Protein AF-U7QLY4-F1 (afdb_monomer_lite)

Radius of gyration: 20.29 Å; chains: 1; bounding box: 40×66×49 Å

Structure (mmCIF, N/CA/C/O backbone):
data_AF-U7QLY4-F1
#
_entry.id   AF-U7QLY4-F1
#
loop_
_atom_site.group_PDB
_atom_site.id
_atom_site.type_symbol
_atom_site.label_atom_id
_atom_site.label_alt_id
_atom_site.label_comp_id
_atom_site.label_asym_id
_atom_site.label_entity_id
_atom_site.label_seq_id
_atom_site.pdbx_PDB_ins_code
_atom_site.Cartn_x
_atom_site.Cartn_y
_atom_site.Cartn_z
_atom_site.occupancy
_atom_site.B_iso_or_equiv
_atom_site.auth_seq_id
_atom_site.auth_comp_id
_atom_site.auth_asym_id
_atom_site.auth_atom_id
_atom_site.pdbx_PDB_model_num
ATOM 1 N N . MET A 1 1 ? 2.559 -32.848 30.119 1.00 44.84 1 MET A N 1
ATOM 2 C CA . MET A 1 1 ? 1.187 -32.306 30.057 1.00 44.84 1 MET A CA 1
ATOM 3 C C . MET A 1 1 ? 1.235 -31.137 29.093 1.00 44.84 1 MET A C 1
ATOM 5 O O . MET A 1 1 ? 1.818 -30.118 29.431 1.00 44.84 1 MET A O 1
ATOM 9 N N . GLN A 1 2 ? 0.792 -31.343 27.856 1.00 46.00 2 GLN A N 1
ATOM 10 C CA . GLN A 1 2 ? 0.820 -30.317 26.817 1.00 46.00 2 GLN A CA 1
ATOM 11 C C . GLN A 1 2 ? -0.553 -29.657 26.822 1.00 46.00 2 GLN A C 1
ATOM 13 O O . GLN A 1 2 ? -1.555 -30.329 26.599 1.00 46.00 2 GLN A O 1
ATOM 18 N N . ILE A 1 3 ? -0.601 -28.388 27.214 1.00 49.91 3 ILE A N 1
ATOM 19 C CA . ILE A 1 3 ? -1.841 -27.619 27.247 1.00 49.91 3 ILE A CA 1
ATOM 20 C C . ILE A 1 3 ? -2.070 -27.144 25.815 1.00 49.91 3 ILE A C 1
ATOM 22 O O . ILE A 1 3 ? -1.380 -26.245 25.338 1.00 49.91 3 ILE A O 1
ATOM 26 N N . SER A 1 4 ? -2.977 -27.812 25.111 1.00 54.88 4 SER A N 1
ATOM 27 C CA . SER A 1 4 ? -3.515 -27.325 23.846 1.00 54.88 4 SER A CA 1
ATOM 28 C C . SER A 1 4 ? -4.459 -26.174 24.173 1.00 54.88 4 SER A C 1
ATOM 30 O O . SER A 1 4 ? -5.486 -26.387 24.813 1.00 54.88 4 SER A O 1
ATOM 32 N N . PHE A 1 5 ? -4.096 -24.954 23.789 1.00 61.78 5 PHE A N 1
ATOM 33 C CA . PHE A 1 5 ? -5.040 -23.844 23.789 1.00 61.78 5 PHE A CA 1
ATOM 34 C C . PHE A 1 5 ? -5.850 -23.949 22.496 1.00 61.78 5 PHE A C 1
ATOM 36 O O . PHE A 1 5 ? -5.313 -23.721 21.414 1.00 61.78 5 PHE A O 1
ATOM 43 N N . GLU A 1 6 ? -7.112 -24.362 22.599 1.00 65.44 6 GLU A N 1
ATOM 44 C CA . GLU A 1 6 ? -8.074 -24.115 21.527 1.00 65.44 6 GLU A CA 1
ATOM 45 C C . GLU A 1 6 ? -8.359 -22.612 21.508 1.00 65.44 6 GLU A C 1
ATOM 47 O O . GLU A 1 6 ? -8.811 -22.037 22.498 1.00 65.44 6 GLU A O 1
ATOM 52 N N . SER A 1 7 ? -8.012 -21.963 20.401 1.00 71.38 7 SER A N 1
ATOM 53 C CA . SER A 1 7 ? -8.321 -20.556 20.176 1.00 71.38 7 SER A CA 1
ATOM 54 C C . SER A 1 7 ? -9.661 -20.470 19.459 1.00 71.38 7 SER A C 1
ATOM 56 O O . SER A 1 7 ? -9.728 -20.687 18.248 1.00 71.38 7 SER A O 1
ATOM 58 N N . ASP A 1 8 ? -10.722 -20.139 20.190 1.00 81.31 8 ASP A N 1
ATOM 59 C CA . ASP A 1 8 ? -11.993 -19.783 19.567 1.00 81.31 8 ASP A CA 1
ATOM 60 C C . ASP A 1 8 ? -11.832 -18.465 18.801 1.00 81.31 8 ASP A C 1
ATOM 62 O O . ASP A 1 8 ? -11.385 -17.449 19.339 1.00 81.31 8 ASP A O 1
ATOM 66 N N . THR A 1 9 ? -12.179 -18.483 17.514 1.00 80.31 9 THR A N 1
ATOM 67 C CA . THR A 1 9 ? -12.145 -17.282 16.676 1.00 80.31 9 THR A CA 1
ATOM 68 C C . THR A 1 9 ? -13.411 -16.469 16.916 1.00 80.31 9 THR A C 1
ATOM 70 O O . THR A 1 9 ? -14.514 -16.932 16.630 1.00 80.31 9 THR A O 1
ATOM 73 N N . LEU A 1 10 ? -13.256 -15.243 17.421 1.00 83.88 10 LEU A N 1
ATOM 74 C CA . LEU A 1 10 ? -14.349 -14.288 17.591 1.00 83.88 10 LEU A CA 1
ATOM 75 C C . LEU A 1 10 ? -14.309 -13.244 16.467 1.00 83.88 10 LEU A C 1
ATOM 77 O O . LEU A 1 10 ? -13.292 -12.579 16.282 1.00 83.88 10 LEU A O 1
ATOM 81 N N . SER A 1 11 ? -15.423 -13.076 15.749 1.00 86.75 11 SER A N 1
ATOM 82 C CA . SER A 1 11 ? -15.5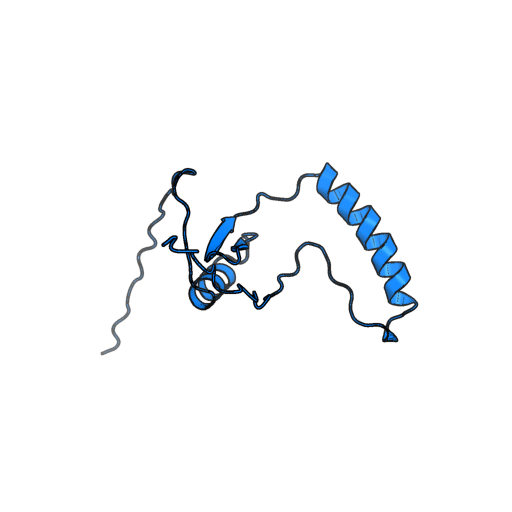92 -11.992 14.771 1.00 86.75 11 SER A CA 1
ATOM 83 C C . SER A 1 11 ? -16.178 -10.756 15.450 1.00 86.75 11 SER A C 1
ATOM 85 O O . SER A 1 11 ? -17.157 -10.868 16.190 1.00 86.75 11 SER A O 1
ATOM 87 N N . LEU A 1 12 ? -15.599 -9.582 15.190 1.00 86.06 12 LEU A N 1
ATOM 88 C CA . LEU A 1 12 ? -16.047 -8.303 15.737 1.00 86.06 12 LEU A CA 1
ATOM 89 C C . LEU A 1 12 ? -16.203 -7.277 14.611 1.00 86.06 12 LEU A C 1
ATOM 91 O O . LEU A 1 12 ? -15.244 -6.980 13.905 1.00 86.06 12 LEU A O 1
ATOM 95 N N . GLU A 1 13 ? -17.400 -6.712 14.485 1.00 88.69 13 GLU A N 1
ATOM 96 C CA . GLU A 1 13 ? -17.674 -5.599 13.573 1.00 88.69 13 GLU A CA 1
ATOM 97 C C . GLU A 1 13 ? -17.286 -4.281 14.249 1.00 88.69 13 GLU A C 1
ATOM 99 O O . GLU A 1 13 ? -17.807 -3.946 15.318 1.00 88.69 13 GLU A O 1
ATOM 104 N N . ILE A 1 14 ? -16.364 -3.534 13.640 1.00 87.50 14 ILE A N 1
ATOM 105 C CA . ILE A 1 14 ? -15.918 -2.235 14.150 1.00 87.50 14 ILE A CA 1
ATOM 106 C C . ILE A 1 14 ? -16.711 -1.128 13.440 1.00 87.50 14 ILE A C 1
ATOM 108 O O . ILE A 1 14 ? -16.612 -1.014 12.217 1.00 87.50 14 ILE A O 1
ATOM 112 N N . PRO A 1 15 ? -17.487 -0.301 14.168 1.00 89.62 15 PRO A N 1
ATOM 113 C CA . PRO A 1 15 ? -18.160 0.852 13.582 1.00 89.62 15 PRO A CA 1
ATOM 114 C C . PRO A 1 15 ? -17.160 1.820 12.930 1.00 89.62 15 PRO A C 1
ATOM 116 O O . PRO A 1 15 ? -16.077 2.031 13.485 1.00 89.62 15 PRO A O 1
ATOM 119 N N . PRO A 1 16 ? -17.508 2.453 11.797 1.00 83.75 16 PRO A N 1
ATOM 120 C CA . PRO A 1 16 ? -16.596 3.326 11.055 1.00 83.75 16 PRO A CA 1
ATOM 121 C C . PRO A 1 16 ? -16.177 4.586 11.829 1.00 83.75 16 PRO A C 1
ATOM 123 O O . PRO A 1 16 ? -15.192 5.228 11.472 1.00 83.75 16 PRO A O 1
ATOM 126 N N . GLU A 1 17 ? -16.896 4.954 12.890 1.00 90.81 17 GLU A N 1
ATOM 127 C CA . GLU A 1 17 ? -16.554 6.075 13.768 1.00 90.81 17 GLU A CA 1
ATOM 128 C C . GLU A 1 17 ? -15.406 5.744 14.737 1.00 90.81 17 GLU A C 1
ATOM 130 O O . GLU A 1 17 ? -14.817 6.653 15.328 1.00 90.81 17 GLU A O 1
ATOM 135 N N . ILE A 1 18 ? -15.088 4.458 14.927 1.00 91.19 18 ILE A N 1
ATOM 136 C CA . ILE A 1 18 ? -14.008 4.018 15.810 1.00 91.19 18 ILE A CA 1
ATOM 137 C C . ILE A 1 18 ? -12.697 3.981 15.031 1.00 91.19 18 ILE A C 1
ATOM 139 O O . ILE A 1 18 ? -12.467 3.122 14.183 1.00 91.19 18 ILE A O 1
ATOM 143 N N . VAL A 1 19 ? -11.787 4.879 15.398 1.00 92.19 19 VAL A N 1
ATOM 144 C CA . VAL A 1 19 ? -10.412 4.862 14.900 1.00 92.19 19 VAL A CA 1
ATOM 145 C C . VAL A 1 19 ? -9.594 3.857 15.707 1.00 92.19 19 VAL A C 1
ATOM 147 O O . VAL A 1 19 ? -9.283 4.082 16.882 1.00 92.19 19 VAL A O 1
ATOM 150 N N . LEU A 1 20 ? -9.225 2.745 15.075 1.00 94.12 20 LEU A N 1
ATOM 151 C CA . LEU A 1 20 ? -8.358 1.747 15.688 1.00 94.12 20 LEU A CA 1
ATOM 152 C C . LEU A 1 20 ? -6.900 2.206 15.611 1.00 94.12 20 LEU A C 1
ATOM 154 O O . LEU A 1 20 ? -6.357 2.382 14.525 1.00 94.12 20 LEU A O 1
ATOM 158 N N . ASN A 1 21 ? -6.261 2.378 16.767 1.00 95.94 21 ASN A N 1
ATOM 159 C CA . ASN A 1 21 ? -4.850 2.741 16.855 1.00 95.94 21 ASN A CA 1
ATOM 160 C C . ASN A 1 21 ? -4.009 1.526 17.249 1.00 95.94 21 ASN A C 1
ATOM 162 O O . ASN A 1 21 ? -4.325 0.841 18.221 1.00 95.94 21 ASN A O 1
ATOM 166 N N . VAL A 1 22 ? -2.927 1.283 16.513 1.00 96.00 22 VAL A N 1
ATOM 167 C CA . VAL A 1 22 ? -2.019 0.145 16.699 1.00 96.00 22 VAL A CA 1
ATOM 168 C C . VAL A 1 22 ? -0.563 0.605 16.734 1.00 96.00 22 VAL A C 1
ATOM 170 O O . VAL A 1 22 ? -0.173 1.586 16.086 1.00 96.00 22 VAL A O 1
ATOM 173 N N . THR A 1 23 ? 0.284 -0.100 17.481 1.00 95.56 23 THR A N 1
ATOM 174 C CA . THR A 1 23 ? 1.742 0.086 17.388 1.00 95.56 23 THR A CA 1
ATOM 175 C C . THR A 1 23 ? 2.275 -0.490 16.067 1.00 95.56 23 THR A C 1
ATOM 177 O O . THR A 1 23 ? 1.563 -1.252 15.405 1.00 95.56 23 THR A O 1
ATOM 180 N N . PRO A 1 24 ? 3.500 -0.139 15.638 1.00 94.06 24 PRO A N 1
ATOM 181 C CA . PRO A 1 24 ? 4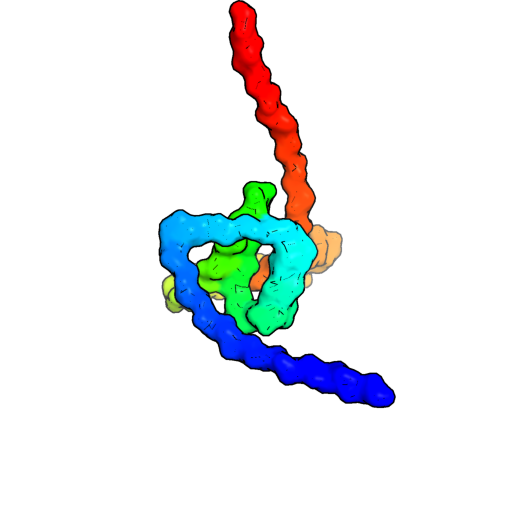.119 -0.760 14.466 1.00 94.06 24 PRO A CA 1
ATOM 182 C C . PRO A 1 24 ? 4.176 -2.294 14.552 1.00 94.06 24 PRO A C 1
ATOM 184 O O . PRO A 1 24 ? 3.850 -2.974 13.585 1.00 94.06 24 PRO A O 1
ATOM 187 N N . GLU A 1 25 ? 4.492 -2.842 15.725 1.00 95.25 25 GLU A N 1
ATOM 188 C CA . GLU A 1 25 ? 4.608 -4.288 15.957 1.00 95.25 25 GLU A CA 1
ATOM 189 C C . GLU A 1 25 ? 3.238 -4.977 15.900 1.00 95.25 25 GLU A C 1
ATOM 191 O O . GLU A 1 25 ? 3.095 -6.068 15.349 1.00 95.25 25 GLU A O 1
ATOM 196 N N . GLN A 1 26 ? 2.200 -4.326 16.437 1.00 96.56 26 GLN A N 1
ATOM 197 C CA . GLN A 1 26 ? 0.824 -4.812 16.323 1.00 96.56 26 GLN A CA 1
ATOM 198 C C . GLN A 1 26 ? 0.345 -4.787 14.870 1.00 96.56 26 GLN A C 1
ATOM 200 O O . GLN A 1 26 ? -0.281 -5.744 14.421 1.00 96.56 26 GLN A O 1
ATOM 205 N N . PHE A 1 27 ? 0.654 -3.722 14.127 1.00 95.75 27 PHE A N 1
ATOM 206 C CA . PHE A 1 27 ? 0.335 -3.635 12.704 1.00 95.75 27 PHE A CA 1
ATOM 207 C C . PHE A 1 27 ? 0.988 -4.764 11.906 1.00 95.75 27 PHE A C 1
ATOM 209 O O . PHE A 1 27 ? 0.303 -5.415 11.123 1.00 95.75 27 PHE A O 1
ATOM 216 N N . GLU A 1 28 ? 2.272 -5.040 12.138 1.00 94.94 28 GLU A N 1
ATOM 217 C CA . GLU A 1 28 ? 2.984 -6.133 11.474 1.00 94.94 28 GLU A CA 1
ATOM 218 C C . GLU A 1 28 ? 2.316 -7.490 11.743 1.00 94.94 28 GLU A C 1
ATOM 220 O O . GLU A 1 28 ? 2.016 -8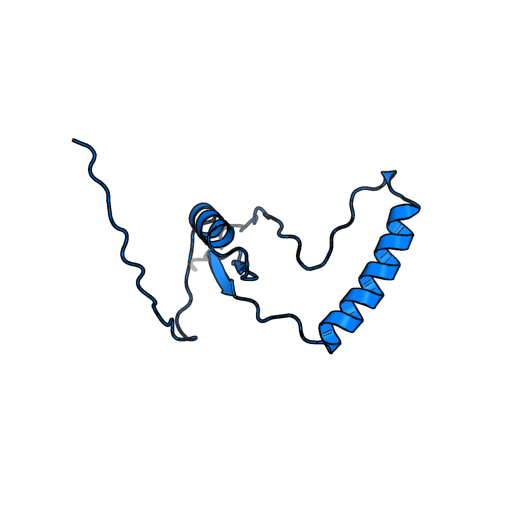.232 10.806 1.00 94.94 28 GLU A O 1
ATOM 225 N N . ALA A 1 29 ? 1.988 -7.790 13.003 1.00 95.94 29 ALA A N 1
ATOM 226 C CA . ALA A 1 29 ? 1.295 -9.026 13.363 1.00 95.94 29 ALA A CA 1
ATOM 227 C C . ALA A 1 29 ? -0.089 -9.144 12.694 1.00 95.94 29 ALA A C 1
ATOM 229 O O . ALA A 1 29 ? -0.453 -10.214 12.190 1.00 95.94 29 ALA A O 1
ATOM 230 N N . ILE A 1 30 ? -0.851 -8.045 12.645 1.00 94.94 30 ILE A N 1
ATOM 231 C CA . ILE A 1 30 ? -2.163 -7.997 11.985 1.00 94.94 30 ILE A CA 1
ATOM 232 C C . ILE A 1 30 ? -2.005 -8.212 10.475 1.00 94.94 30 ILE A C 1
ATOM 234 O O . ILE A 1 30 ? -2.729 -9.029 9.908 1.00 94.94 30 ILE A O 1
ATOM 238 N N . ALA A 1 31 ? -1.051 -7.541 9.828 1.00 93.56 31 ALA A N 1
ATOM 239 C CA . ALA A 1 31 ? -0.808 -7.649 8.391 1.00 93.56 31 ALA A CA 1
ATOM 240 C C . ALA A 1 31 ? -0.351 -9.054 7.975 1.00 93.56 31 ALA A C 1
ATOM 242 O O . ALA A 1 31 ? -0.839 -9.594 6.984 1.00 93.56 31 ALA A O 1
ATOM 243 N N . ILE A 1 32 ? 0.517 -9.696 8.764 1.00 93.31 32 ILE A N 1
ATOM 244 C CA . ILE A 1 32 ? 0.951 -11.080 8.520 1.00 93.31 32 ILE A CA 1
ATOM 245 C C . ILE A 1 32 ? -0.221 -12.059 8.617 1.00 93.31 32 ILE A C 1
ATOM 247 O O . ILE A 1 32 ? -0.268 -13.022 7.847 1.00 93.31 32 ILE A O 1
ATOM 251 N N . THR A 1 33 ? -1.138 -11.825 9.557 1.00 93.88 33 THR A N 1
ATOM 252 C CA . THR A 1 33 ? -2.305 -12.686 9.795 1.00 93.88 33 THR A CA 1
ATOM 253 C C . THR A 1 33 ? -3.390 -12.482 8.735 1.00 93.88 33 THR A C 1
ATOM 255 O O . THR A 1 33 ? -4.050 -13.438 8.344 1.00 93.88 33 THR A O 1
ATOM 258 N N . ASN A 1 34 ? -3.546 -11.260 8.220 1.00 92.44 34 ASN A N 1
ATOM 259 C CA . ASN A 1 34 ? -4.604 -10.875 7.284 1.00 92.44 34 ASN A CA 1
ATOM 260 C C . ASN A 1 34 ? -4.037 -10.554 5.893 1.00 92.44 34 ASN A C 1
ATOM 262 O O . ASN A 1 34 ? -4.252 -9.463 5.370 1.00 92.44 34 ASN A O 1
ATOM 266 N N . ARG A 1 35 ? -3.306 -11.501 5.290 1.00 89.06 35 ARG A N 1
ATOM 267 C CA . ARG A 1 35 ? -2.575 -11.277 4.023 1.00 89.06 35 ARG A CA 1
ATOM 268 C C . ARG A 1 35 ? -3.454 -10.900 2.832 1.00 89.06 35 ARG A C 1
ATOM 270 O O . ARG A 1 35 ? -2.957 -10.303 1.884 1.00 89.06 35 ARG A O 1
ATOM 277 N N . ASP A 1 36 ? -4.736 -11.242 2.890 1.00 90.62 36 ASP A N 1
ATOM 278 C CA . ASP A 1 36 ? -5.702 -10.918 1.839 1.00 90.62 36 ASP A CA 1
ATOM 279 C C . ASP A 1 36 ? -6.234 -9.477 1.948 1.00 90.62 36 ASP A C 1
ATOM 281 O O . ASP A 1 36 ? -6.857 -8.968 1.014 1.00 90.62 36 ASP A O 1
ATOM 285 N N . LEU A 1 37 ? -5.993 -8.795 3.076 1.00 91.44 37 LEU A N 1
ATOM 286 C CA . LEU A 1 37 ? -6.395 -7.407 3.288 1.00 91.44 37 LEU A CA 1
ATOM 287 C C . LEU A 1 37 ? -5.280 -6.438 2.888 1.00 91.44 37 LEU A C 1
ATOM 289 O O . LEU A 1 37 ? -4.103 -6.638 3.178 1.00 91.44 37 LEU A O 1
ATOM 293 N N . ARG A 1 38 ? -5.673 -5.313 2.282 1.00 91.81 38 ARG A N 1
ATOM 294 C CA . ARG A 1 38 ? -4.773 -4.182 2.029 1.00 91.81 38 ARG A CA 1
ATOM 295 C C . ARG A 1 38 ? -4.813 -3.249 3.229 1.00 91.81 38 ARG A C 1
ATOM 297 O O . ARG A 1 38 ? -5.745 -2.460 3.365 1.00 91.81 38 ARG A O 1
ATOM 304 N N . LEU A 1 39 ? -3.822 -3.378 4.102 1.00 95.00 39 LEU A N 1
ATOM 305 C CA . LEU A 1 39 ? -3.742 -2.617 5.345 1.00 95.00 39 LEU A CA 1
ATOM 306 C C . LEU A 1 39 ? -2.682 -1.519 5.258 1.00 95.00 39 LEU A C 1
ATOM 308 O O . LEU A 1 39 ? -1.598 -1.733 4.721 1.00 95.00 39 LEU A O 1
ATOM 312 N N . GLU A 1 40 ? -2.979 -0.367 5.846 1.00 95.19 40 GLU A N 1
ATOM 313 C CA . GLU A 1 40 ? -2.040 0.737 6.035 1.00 95.19 40 GLU A CA 1
ATOM 314 C C . GLU A 1 40 ? -2.051 1.197 7.494 1.00 95.19 40 GLU A C 1
ATOM 316 O O . GLU A 1 40 ? -3.066 1.098 8.186 1.00 95.19 40 GLU A O 1
ATOM 321 N N . ARG A 1 41 ? -0.915 1.721 7.963 1.00 95.56 41 ARG A N 1
ATOM 322 C CA . ARG A 1 41 ? -0.800 2.372 9.268 1.00 95.56 41 ARG A CA 1
ATOM 323 C C . ARG A 1 41 ? -0.347 3.809 9.078 1.00 95.56 41 ARG A C 1
ATOM 325 O O . ARG A 1 41 ? 0.712 4.053 8.501 1.00 95.56 41 ARG A O 1
ATOM 332 N N . THR A 1 42 ? -1.103 4.762 9.609 1.00 94.94 42 THR A N 1
ATOM 333 C CA . THR A 1 42 ? -0.702 6.174 9.567 1.00 94.94 42 THR A CA 1
ATOM 334 C C . THR A 1 42 ? 0.429 6.464 10.560 1.00 94.94 42 THR A C 1
ATOM 336 O O . THR A 1 42 ? 0.710 5.687 11.477 1.00 94.94 42 THR A O 1
ATOM 339 N N . SER A 1 43 ? 1.079 7.623 10.431 1.00 92.38 43 SER A N 1
ATOM 340 C CA . SER A 1 43 ? 2.097 8.067 11.397 1.00 92.38 43 SER A CA 1
ATOM 341 C C . SER A 1 43 ? 1.533 8.312 12.803 1.00 92.38 43 SER A C 1
ATOM 343 O O . SER A 1 43 ? 2.272 8.207 13.780 1.00 92.38 43 SER A O 1
ATOM 345 N N . LEU A 1 44 ? 0.228 8.586 12.918 1.00 93.38 44 LEU A N 1
ATOM 346 C CA . LEU A 1 44 ? -0.480 8.709 14.196 1.00 93.38 44 LEU A CA 1
ATOM 347 C C . LEU A 1 44 ? -0.819 7.345 14.817 1.00 93.38 44 LEU A C 1
ATOM 349 O O . LEU A 1 44 ? -1.132 7.279 16.001 1.00 93.38 44 LEU A O 1
ATOM 353 N N . GLY A 1 45 ? -0.680 6.264 14.047 1.00 94.50 45 GLY A N 1
ATOM 354 C CA . GLY A 1 45 ? -0.931 4.894 14.478 1.00 94.50 45 GLY A CA 1
ATOM 355 C C . GLY A 1 45 ? -2.287 4.332 14.088 1.00 94.50 45 GLY A C 1
ATOM 356 O O . GLY A 1 45 ? -2.604 3.224 14.503 1.00 94.50 45 GLY A O 1
ATOM 357 N N . GLU A 1 46 ? -3.053 5.041 13.269 1.00 95.44 46 GLU A N 1
ATOM 358 C CA . GLU A 1 46 ? -4.381 4.612 12.835 1.00 95.44 46 GLU A CA 1
ATOM 359 C C . GLU A 1 46 ? -4.260 3.460 11.828 1.00 95.44 46 GLU A C 1
ATOM 361 O O . GLU A 1 46 ? -3.470 3.547 10.884 1.00 95.44 46 GLU A O 1
ATOM 366 N N . LEU A 1 47 ? -5.032 2.389 12.032 1.00 95.31 47 LEU A N 1
ATOM 367 C CA . LEU A 1 47 ? -5.148 1.264 11.106 1.00 95.31 47 LEU A CA 1
ATOM 368 C C . LEU A 1 47 ? -6.202 1.577 10.043 1.00 95.31 47 LEU A C 1
ATOM 370 O O . LEU A 1 47 ? -7.364 1.823 10.363 1.00 95.31 47 LEU A O 1
ATOM 374 N N . ILE A 1 48 ? -5.805 1.502 8.779 1.00 93.81 48 ILE A N 1
ATOM 375 C CA . ILE A 1 48 ? -6.677 1.704 7.625 1.00 93.81 48 ILE A CA 1
ATOM 376 C C . ILE A 1 48 ? -6.801 0.384 6.869 1.00 93.81 48 ILE A C 1
ATOM 378 O O . ILE A 1 48 ? -5.800 -0.265 6.567 1.00 93.81 48 ILE A O 1
ATOM 382 N N . VAL A 1 49 ? -8.036 0.011 6.530 1.00 92.81 49 VAL A N 1
ATOM 383 C CA . VAL A 1 49 ? -8.334 -1.080 5.597 1.00 92.81 49 VAL A CA 1
ATOM 384 C C . VAL A 1 49 ? -8.739 -0.460 4.267 1.00 92.81 49 VAL A C 1
ATOM 386 O O . VAL A 1 49 ? -9.797 0.158 4.154 1.00 92.81 49 VAL A O 1
ATOM 389 N N . ASN A 1 50 ? -7.899 -0.611 3.250 1.00 91.19 50 ASN A N 1
ATOM 390 C CA . ASN A 1 50 ? -8.208 -0.106 1.922 1.00 91.19 50 ASN A CA 1
ATOM 391 C C . ASN A 1 50 ? -9.166 -1.056 1.195 1.00 91.19 50 ASN A C 1
ATOM 393 O O . ASN A 1 50 ? -8.902 -2.263 1.135 1.00 91.19 50 ASN A O 1
ATOM 397 N N . PRO A 1 51 ? -10.244 -0.540 0.575 1.00 88.12 51 PRO A N 1
ATOM 398 C CA . PRO A 1 51 ? -11.092 -1.363 -0.268 1.00 88.12 51 PRO A CA 1
ATOM 399 C C . PRO A 1 51 ? -10.306 -1.892 -1.482 1.00 88.12 51 PRO A C 1
ATOM 401 O O . PRO A 1 51 ? -9.288 -1.310 -1.884 1.00 88.12 51 PRO A O 1
ATOM 404 N N . PRO A 1 52 ? -10.783 -2.978 -2.117 1.00 88.12 52 PRO A N 1
ATOM 405 C CA . PRO A 1 52 ? -10.206 -3.465 -3.361 1.00 88.12 52 PRO A CA 1
ATOM 406 C C . PRO A 1 52 ? -10.122 -2.362 -4.422 1.00 88.12 52 PRO A C 1
ATOM 408 O O . PRO A 1 52 ? -11.020 -1.528 -4.561 1.00 88.12 52 PRO A O 1
ATOM 411 N N . THR A 1 53 ? -9.046 -2.373 -5.208 1.00 89.50 53 THR A N 1
ATOM 412 C CA . THR A 1 53 ? -8.861 -1.408 -6.297 1.00 89.50 53 THR A CA 1
ATOM 413 C C . THR A 1 53 ? -9.929 -1.615 -7.372 1.00 89.50 53 THR A C 1
ATOM 415 O O . THR A 1 53 ? -9.987 -2.669 -8.002 1.00 89.50 53 THR A O 1
ATOM 418 N N . GLY A 1 54 ? -10.749 -0.593 -7.627 1.00 93.88 54 GLY A N 1
ATOM 419 C CA . GLY A 1 54 ? -11.726 -0.609 -8.719 1.00 93.88 54 GLY A CA 1
ATOM 420 C C . GLY A 1 54 ? -11.082 -0.549 -10.112 1.00 93.88 54 GLY A C 1
ATOM 421 O O . GLY A 1 54 ? -9.940 -0.116 -10.266 1.00 93.88 54 GLY A O 1
ATOM 422 N N . GLY A 1 55 ? -11.836 -0.933 -11.150 1.00 96.69 55 GLY A N 1
ATOM 423 C CA . GLY A 1 55 ? -11.326 -1.065 -12.524 1.00 96.69 55 GLY A CA 1
ATOM 424 C C . GLY A 1 55 ? -10.706 0.208 -13.112 1.00 96.69 55 GLY A C 1
ATOM 425 O O . GLY A 1 55 ? -9.654 0.136 -13.740 1.00 96.69 55 GLY A O 1
ATOM 426 N N . GLU A 1 56 ? -11.290 1.382 -12.857 1.00 96.88 56 GLU A N 1
ATOM 427 C CA . GLU A 1 56 ? -10.732 2.664 -13.321 1.00 96.88 56 GLU A CA 1
ATOM 428 C C . GLU A 1 56 ? -9.379 2.978 -12.672 1.00 96.88 56 GLU A C 1
ATOM 430 O O . GLU A 1 56 ? -8.412 3.315 -13.362 1.00 96.88 56 GLU A O 1
ATOM 435 N N . SER A 1 57 ? -9.283 2.815 -11.349 1.00 95.19 57 SER A N 1
ATOM 436 C CA . SER A 1 57 ? -8.021 2.963 -10.619 1.00 95.19 57 SER A CA 1
ATOM 437 C C . SER A 1 57 ? -6.989 1.939 -11.098 1.00 95.19 57 SER A C 1
ATOM 439 O O . SER A 1 57 ? -5.836 2.296 -11.329 1.00 95.19 57 SER A O 1
ATOM 441 N N . GLY A 1 58 ? -7.410 0.694 -11.339 1.00 96.56 58 GLY A N 1
ATOM 442 C CA . GLY A 1 58 ? -6.563 -0.370 -11.877 1.00 96.56 58 GLY A CA 1
ATOM 443 C C . GLY A 1 58 ? -6.037 -0.061 -13.280 1.00 96.56 58 GLY A C 1
ATOM 444 O O . GLY A 1 58 ? -4.841 -0.189 -13.527 1.00 96.56 58 GLY A O 1
ATOM 445 N N . LYS A 1 59 ? -6.890 0.428 -14.187 1.00 97.94 59 LYS A N 1
ATOM 446 C CA . LYS A 1 59 ? -6.506 0.831 -15.549 1.00 97.94 59 LYS A CA 1
ATOM 447 C C . LYS A 1 59 ? -5.479 1.963 -15.537 1.00 97.94 59 LYS A C 1
ATOM 449 O O . LYS A 1 59 ? -4.512 1.927 -16.297 1.00 97.94 59 LYS A O 1
ATOM 454 N N . ARG A 1 60 ? -5.669 2.960 -14.668 1.00 97.06 60 ARG A N 1
ATOM 455 C CA . ARG A 1 60 ? -4.708 4.060 -14.495 1.00 97.06 60 ARG A CA 1
ATOM 456 C C . ARG A 1 60 ? -3.383 3.554 -13.935 1.00 97.06 60 ARG A C 1
ATOM 458 O O . ARG A 1 60 ? -2.345 3.872 -14.507 1.00 97.06 60 ARG A O 1
ATOM 465 N N . ASN A 1 61 ? -3.421 2.723 -12.890 1.00 96.81 61 ASN A N 1
ATOM 466 C CA . ASN A 1 61 ? -2.223 2.110 -12.319 1.00 96.81 61 ASN A CA 1
ATOM 467 C C . ASN A 1 61 ? -1.456 1.296 -13.369 1.00 96.81 61 ASN A C 1
ATOM 469 O O . ASN A 1 61 ? -0.255 1.480 -13.516 1.00 96.81 61 ASN A O 1
ATOM 473 N N . PHE A 1 62 ? -2.152 0.482 -14.169 1.00 97.75 62 PHE A N 1
ATOM 474 C CA . PHE A 1 62 ? -1.549 -0.295 -15.253 1.00 97.75 62 PHE A CA 1
ATOM 475 C C . PHE A 1 62 ? -0.834 0.592 -16.286 1.00 97.75 62 PHE A C 1
ATOM 477 O O . PHE A 1 62 ? 0.300 0.324 -16.679 1.00 97.75 62 PHE A O 1
ATOM 484 N N . SER A 1 63 ? -1.470 1.689 -16.704 1.00 98.00 63 SER A N 1
ATOM 485 C CA . SER A 1 63 ? -0.861 2.625 -17.655 1.00 98.00 63 SER A CA 1
ATOM 486 C C . SER A 1 63 ? 0.385 3.318 -17.095 1.00 98.00 63 SER A C 1
ATOM 488 O O . SER A 1 63 ? 1.306 3.618 -17.857 1.00 98.00 63 SER A O 1
ATOM 490 N N . ILE A 1 64 ? 0.404 3.623 -15.796 1.00 97.88 64 ILE A N 1
ATOM 491 C CA . ILE A 1 64 ? 1.535 4.277 -15.128 1.00 97.88 64 ILE A CA 1
ATOM 492 C C . ILE A 1 64 ? 2.667 3.271 -14.915 1.00 97.88 64 ILE A C 1
ATOM 494 O O . ILE A 1 64 ? 3.794 3.527 -15.340 1.00 97.88 64 ILE A O 1
ATOM 498 N N . ILE A 1 65 ? 2.368 2.102 -14.340 1.00 97.50 65 ILE A N 1
ATOM 499 C CA . ILE A 1 65 ? 3.376 1.082 -14.038 1.00 97.50 65 ILE A CA 1
ATOM 500 C C . ILE A 1 65 ? 4.037 0.557 -15.314 1.00 97.50 65 ILE A C 1
ATOM 502 O O . ILE A 1 65 ? 5.241 0.353 -15.322 1.00 97.50 65 ILE A O 1
ATOM 506 N N . GLY A 1 66 ? 3.307 0.438 -16.430 1.00 98.00 66 GLY A N 1
ATOM 507 C CA . GLY A 1 66 ? 3.891 0.032 -17.713 1.00 98.00 66 GLY A CA 1
ATOM 508 C C . GLY A 1 66 ? 4.845 1.067 -18.328 1.00 98.00 66 GLY A C 1
ATOM 509 O O . GLY A 1 66 ? 5.705 0.721 -19.137 1.00 98.00 66 GLY A O 1
ATOM 510 N N . GLN A 1 67 ? 4.721 2.349 -17.975 1.00 98.19 67 GLN A N 1
ATOM 511 C CA . GLN A 1 67 ? 5.707 3.368 -18.356 1.00 98.19 67 GLN A CA 1
ATOM 512 C C . GLN A 1 67 ? 6.912 3.339 -17.417 1.00 98.19 67 GLN A C 1
ATOM 514 O O . GLN A 1 67 ? 8.043 3.355 -17.896 1.00 98.19 67 GLN A O 1
ATOM 519 N N . LEU A 1 68 ? 6.670 3.231 -16.108 1.00 97.94 68 LEU A N 1
ATOM 520 C CA . LEU A 1 68 ? 7.730 3.149 -15.106 1.00 97.94 68 LEU A CA 1
ATOM 521 C C . LEU A 1 68 ? 8.596 1.895 -15.283 1.00 97.94 68 LEU A C 1
ATOM 523 O O . LEU A 1 68 ? 9.812 2.001 -15.220 1.00 97.94 68 LEU A O 1
ATOM 527 N N . ALA A 1 69 ? 7.989 0.740 -15.563 1.00 97.50 69 ALA A N 1
ATOM 528 C CA . ALA A 1 69 ? 8.698 -0.520 -15.776 1.00 97.50 69 ALA A CA 1
ATOM 529 C C . ALA A 1 69 ? 9.642 -0.442 -16.981 1.00 97.50 69 ALA A C 1
ATOM 531 O O . ALA A 1 69 ? 10.808 -0.790 -16.856 1.00 97.50 69 ALA A O 1
ATOM 532 N N . ARG A 1 70 ? 9.174 0.106 -18.113 1.00 98.00 70 ARG A N 1
ATOM 533 C CA . ARG A 1 70 ? 10.024 0.311 -19.298 1.00 98.00 70 ARG A CA 1
ATOM 534 C C . ARG A 1 70 ? 11.195 1.245 -19.013 1.00 98.00 70 ARG A C 1
ATOM 536 O O . ARG A 1 70 ? 12.315 0.953 -19.403 1.00 98.00 70 ARG A O 1
ATOM 543 N N . TRP A 1 71 ? 10.940 2.351 -18.316 1.00 98.06 71 TRP A N 1
ATOM 544 C CA . TRP A 1 71 ? 12.011 3.259 -17.913 1.00 98.06 71 TRP A CA 1
ATOM 545 C C . TRP A 1 71 ? 13.013 2.569 -16.976 1.00 98.06 71 TRP A C 1
ATOM 547 O O . TRP A 1 71 ? 14.217 2.703 -17.167 1.00 98.06 71 TRP A O 1
ATOM 557 N N . TYR A 1 72 ? 12.527 1.802 -15.999 1.00 98.00 72 TYR A N 1
ATOM 558 C CA . TYR A 1 72 ? 13.360 1.072 -15.047 1.00 98.00 72 TYR A CA 1
ATOM 559 C C . TYR A 1 72 ? 14.229 0.004 -15.722 1.00 98.00 72 TYR A C 1
ATOM 561 O O . TYR A 1 72 ? 15.409 -0.106 -15.404 1.00 98.00 72 TYR A O 1
ATOM 569 N N . GLU A 1 73 ? 13.682 -0.750 -16.679 1.00 97.56 73 GLU A N 1
ATOM 570 C CA . GLU A 1 73 ? 14.427 -1.766 -17.434 1.00 97.56 73 GLU A CA 1
ATOM 571 C C . GLU A 1 73 ? 15.658 -1.183 -18.146 1.00 97.56 73 GLU A C 1
ATOM 573 O O . GLU A 1 73 ? 16.674 -1.868 -18.255 1.00 97.56 73 GLU A O 1
ATOM 578 N N . GLU A 1 74 ? 15.585 0.079 -18.576 1.00 98.12 74 GLU A N 1
ATOM 579 C CA . GLU A 1 74 ? 16.688 0.812 -19.209 1.00 98.12 74 GLU A CA 1
ATOM 580 C C . GLU A 1 74 ? 17.678 1.440 -18.206 1.00 98.12 74 GLU A C 1
ATOM 582 O O . GLU A 1 74 ? 18.770 1.824 -18.617 1.00 98.12 74 GLU A O 1
ATOM 587 N N . HIS A 1 75 ? 17.319 1.548 -16.919 1.00 97.94 75 HIS A N 1
ATOM 588 C CA . HIS A 1 75 ? 18.065 2.297 -15.894 1.00 97.94 75 HIS A CA 1
ATOM 589 C C . HIS A 1 75 ? 18.163 1.537 -14.557 1.00 97.94 75 HIS A C 1
ATOM 591 O O . HIS A 1 75 ? 17.972 2.107 -13.476 1.00 97.94 75 HIS A O 1
ATOM 597 N N . GLN A 1 76 ? 18.421 0.227 -14.608 1.00 96.31 76 GLN A N 1
ATOM 598 C CA . GLN A 1 76 ? 18.448 -0.635 -13.416 1.00 96.31 76 GLN A CA 1
ATOM 599 C C . GLN A 1 76 ? 19.501 -0.203 -12.383 1.00 96.31 76 GLN A C 1
ATOM 601 O O . GLN A 1 76 ? 19.365 -0.483 -11.195 1.00 96.31 76 GLN A O 1
ATOM 606 N N . GLU A 1 77 ? 20.539 0.516 -12.805 1.00 97.88 77 GLU A N 1
ATOM 607 C CA . GLU A 1 77 ? 21.574 1.067 -11.935 1.00 97.88 77 GLU A CA 1
ATOM 608 C C . GLU A 1 77 ? 21.088 2.206 -11.025 1.00 97.88 77 GLU A C 1
ATOM 610 O O . GLU A 1 77 ? 21.789 2.565 -10.078 1.00 97.88 77 GLU A O 1
ATOM 615 N N . LEU A 1 78 ? 19.908 2.781 -11.288 1.00 97.31 78 LEU A N 1
ATOM 616 C CA . LEU A 1 78 ? 19.358 3.901 -10.518 1.00 97.31 78 LEU A CA 1
ATOM 617 C C . LEU A 1 78 ? 18.529 3.470 -9.298 1.00 97.31 78 LEU A C 1
ATOM 619 O O . LEU A 1 78 ? 18.189 4.326 -8.479 1.00 97.31 78 LEU A O 1
ATOM 623 N N . GLY A 1 79 ? 18.206 2.180 -9.148 1.00 95.69 79 GLY A N 1
ATOM 624 C CA . GLY A 1 79 ? 17.482 1.671 -7.979 1.00 95.69 79 GLY A CA 1
ATOM 625 C C . GLY A 1 79 ? 16.567 0.484 -8.275 1.00 95.69 79 GLY A C 1
ATOM 626 O O . GLY A 1 79 ? 16.912 -0.396 -9.052 1.00 95.69 79 GLY A O 1
ATOM 627 N N . GLU A 1 80 ? 15.399 0.457 -7.631 1.00 95.81 80 GLU A N 1
ATOM 628 C CA . GLU A 1 80 ? 14.374 -0.584 -7.781 1.00 95.81 80 GLU A CA 1
ATOM 629 C C . GLU A 1 80 ? 12.995 0.056 -7.994 1.00 95.81 80 GLU A C 1
ATOM 631 O O . GLU A 1 80 ? 12.715 1.142 -7.477 1.00 95.81 80 GLU A O 1
ATOM 636 N N . ALA A 1 81 ? 12.127 -0.616 -8.753 1.00 95.12 81 ALA A N 1
ATOM 637 C CA . ALA A 1 81 ? 10.758 -0.182 -9.009 1.00 95.12 81 ALA A CA 1
ATOM 638 C C . ALA A 1 81 ? 9.751 -1.142 -8.363 1.00 95.12 81 ALA A C 1
ATOM 640 O O . ALA A 1 81 ? 9.898 -2.360 -8.435 1.00 95.12 81 ALA A O 1
ATOM 641 N N . PHE A 1 82 ? 8.698 -0.578 -7.775 1.00 95.19 82 PHE A N 1
ATOM 642 C CA . PHE A 1 82 ? 7.658 -1.308 -7.052 1.00 95.19 82 PHE A CA 1
ATOM 643 C C . PHE A 1 82 ? 6.274 -0.902 -7.556 1.00 95.19 82 PHE A C 1
ATOM 645 O O . PHE A 1 82 ? 6.087 0.199 -8.081 1.00 95.19 82 PHE A O 1
ATOM 652 N N . ASP A 1 83 ? 5.292 -1.783 -7.394 1.00 91.62 83 ASP A N 1
ATOM 653 C CA . ASP A 1 83 ? 3.904 -1.474 -7.722 1.00 91.62 83 ASP A CA 1
ATOM 654 C C . ASP A 1 83 ? 3.181 -0.741 -6.573 1.00 91.62 83 ASP A C 1
ATOM 656 O O . ASP A 1 83 ? 3.713 -0.537 -5.483 1.00 91.62 83 ASP A O 1
ATOM 660 N N . SER A 1 84 ? 1.919 -0.368 -6.798 1.00 89.62 84 SER A N 1
ATOM 661 C CA . SER A 1 84 ? 1.095 0.338 -5.806 1.00 89.62 84 SER A CA 1
ATOM 662 C C . SER A 1 84 ? 0.644 -0.510 -4.604 1.00 89.62 84 SER A C 1
ATOM 664 O O . SER A 1 84 ? -0.108 -0.020 -3.763 1.00 89.62 84 SER A O 1
ATOM 666 N N . SER A 1 85 ? 0.961 -1.805 -4.572 1.00 87.81 85 SER A N 1
ATOM 667 C CA . SER A 1 85 ? 0.565 -2.722 -3.495 1.00 87.81 85 SER A CA 1
ATOM 668 C C . SER A 1 85 ? 1.704 -3.032 -2.528 1.00 87.81 85 SER A C 1
ATOM 670 O O . SER A 1 85 ? 1.468 -3.603 -1.465 1.00 87.81 85 SER A O 1
ATOM 672 N N . THR A 1 86 ? 2.918 -2.607 -2.869 1.00 90.25 86 THR A N 1
ATOM 673 C CA . THR A 1 86 ? 4.099 -2.790 -2.035 1.00 90.25 86 THR A CA 1
ATOM 674 C C . THR A 1 86 ? 4.004 -1.931 -0.772 1.00 90.25 86 THR A C 1
ATOM 676 O O . THR A 1 86 ? 3.819 -0.715 -0.839 1.00 90.25 86 THR A O 1
ATOM 679 N N . GLY A 1 87 ? 4.136 -2.569 0.392 1.00 88.31 87 GLY A N 1
ATOM 680 C CA . GLY A 1 87 ? 4.170 -1.893 1.686 1.00 88.31 87 GLY A CA 1
ATOM 681 C C . GLY A 1 87 ? 5.560 -1.345 2.006 1.00 88.31 87 GLY A C 1
ATOM 682 O O . 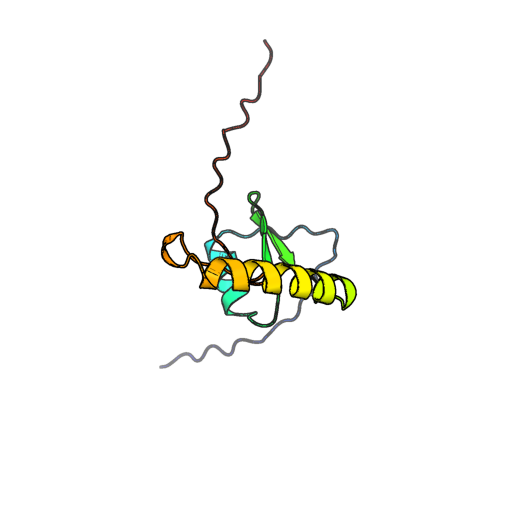GLY A 1 87 ? 6.555 -2.053 1.868 1.00 88.31 87 GLY A O 1
ATOM 683 N N . PHE A 1 88 ? 5.623 -0.105 2.492 1.00 90.50 88 PHE A N 1
ATOM 684 C CA . PHE A 1 88 ? 6.856 0.528 2.963 1.00 90.50 88 PHE A CA 1
ATOM 685 C C . PHE A 1 88 ? 6.723 0.910 4.436 1.00 90.50 88 PHE A C 1
ATOM 687 O O . PHE A 1 88 ? 5.723 1.503 4.841 1.00 90.50 88 PHE A O 1
ATOM 694 N N . SER A 1 89 ? 7.751 0.613 5.233 1.00 88.75 89 SER A N 1
ATOM 695 C CA . SER A 1 89 ? 7.857 1.126 6.600 1.00 88.75 89 SER A CA 1
ATOM 696 C C . SER A 1 89 ? 8.622 2.445 6.581 1.00 88.75 89 SER A C 1
ATOM 698 O O . SER A 1 89 ? 9.799 2.487 6.219 1.00 88.75 89 SER A O 1
ATOM 700 N N . LEU A 1 90 ? 7.940 3.534 6.936 1.00 87.31 90 LEU A N 1
ATOM 701 C CA . LEU A 1 90 ? 8.525 4.869 6.984 1.00 87.31 90 LEU A CA 1
ATOM 702 C C . LEU A 1 90 ? 8.683 5.316 8.436 1.00 87.31 90 LEU A C 1
ATOM 704 O O . LEU A 1 90 ? 7.716 5.375 9.195 1.00 87.31 90 LEU A O 1
ATOM 708 N N . ASN A 1 91 ? 9.898 5.714 8.806 1.00 78.12 91 ASN A N 1
ATOM 709 C CA . ASN A 1 91 ? 10.142 6.371 10.084 1.0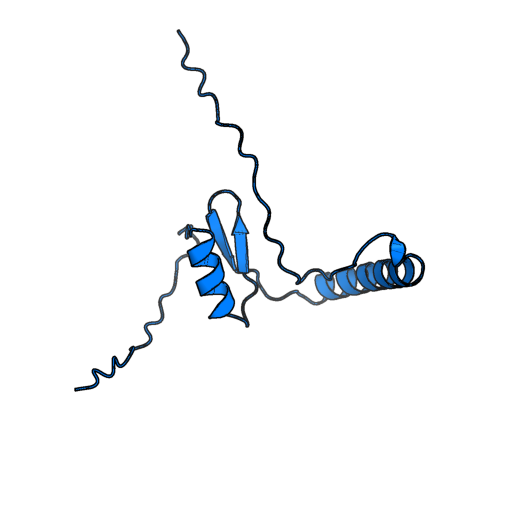0 78.12 91 ASN A CA 1
ATOM 710 C C . ASN A 1 91 ? 9.658 7.824 9.996 1.00 78.12 91 ASN A C 1
ATOM 712 O O . ASN A 1 91 ? 10.233 8.637 9.273 1.00 78.12 91 ASN A O 1
ATOM 716 N N . SER A 1 92 ? 8.606 8.183 10.729 1.00 68.00 92 SER A N 1
ATOM 717 C CA . SER A 1 92 ? 8.137 9.570 10.775 1.00 68.00 92 SER A CA 1
ATOM 718 C C . SER A 1 92 ? 9.031 10.429 11.677 1.00 68.00 92 SER A C 1
ATOM 720 O O . SER A 1 92 ? 9.112 10.180 12.880 1.00 68.00 92 SER A O 1
ATOM 722 N N . HIS A 1 93 ? 9.625 11.502 11.147 1.00 59.38 93 HIS A N 1
ATOM 723 C CA . HIS A 1 93 ? 10.161 12.594 11.967 1.00 59.38 93 HIS A CA 1
ATOM 724 C C . HIS A 1 93 ? 9.012 13.497 12.431 1.00 59.38 93 HIS A C 1
ATOM 726 O O . HIS A 1 93 ? 8.760 14.554 11.856 1.00 59.38 93 HIS A O 1
ATOM 732 N N . VAL A 1 94 ? 8.276 13.093 13.466 1.00 54.69 94 VAL A N 1
ATOM 733 C CA . VAL A 1 94 ? 7.344 14.017 14.121 1.00 54.69 94 VAL A CA 1
ATOM 734 C C . VAL A 1 94 ? 8.174 14.942 15.007 1.00 54.69 94 VAL A C 1
ATOM 736 O O . VAL A 1 94 ? 8.585 14.562 16.101 1.00 54.69 94 VAL A O 1
ATOM 739 N N . ALA A 1 95 ? 8.457 16.158 14.532 1.00 47.72 95 ALA A N 1
ATOM 740 C CA . ALA A 1 95 ? 8.955 17.208 15.413 1.00 47.72 95 ALA A CA 1
ATOM 741 C C . ALA A 1 95 ? 7.924 17.410 16.541 1.00 47.72 95 ALA A C 1
ATOM 743 O O . ALA A 1 95 ? 6.726 17.502 16.246 1.00 47.72 95 ALA A O 1
ATOM 744 N N . PRO A 1 96 ? 8.336 17.463 17.821 1.00 42.00 96 PRO A N 1
ATOM 745 C CA . PRO A 1 96 ? 7.395 17.678 18.907 1.00 42.00 96 PRO A CA 1
ATOM 746 C C . PRO A 1 96 ? 6.646 18.985 18.642 1.00 42.00 96 PRO A C 1
ATOM 748 O O . PRO A 1 96 ? 7.262 20.029 18.418 1.00 42.00 96 PRO A O 1
ATOM 751 N N . ARG A 1 97 ? 5.308 18.929 18.650 1.00 47.72 97 ARG A N 1
ATOM 752 C CA . ARG A 1 97 ? 4.464 20.127 18.694 1.00 47.72 97 ARG A CA 1
ATOM 753 C C . ARG A 1 97 ? 4.910 20.915 19.921 1.00 47.72 97 ARG A C 1
ATOM 755 O O . ARG A 1 97 ? 4.538 20.577 21.042 1.00 47.72 97 ARG A O 1
ATOM 762 N N . LEU A 1 98 ? 5.718 21.954 19.721 1.00 44.16 98 LEU A N 1
ATOM 763 C CA . LEU A 1 98 ? 5.934 22.967 20.739 1.00 44.16 98 LEU A CA 1
ATOM 764 C C . LEU A 1 98 ? 4.572 23.619 20.952 1.00 44.16 98 LEU A C 1
ATOM 766 O O . LEU A 1 98 ? 4.160 24.506 20.205 1.00 44.16 98 LEU A O 1
ATOM 770 N N . THR A 1 99 ? 3.832 23.146 21.951 1.00 41.12 99 THR A N 1
ATOM 771 C CA . THR A 1 99 ? 2.736 23.915 22.517 1.00 41.12 99 THR A CA 1
ATOM 772 C C . THR A 1 99 ? 3.362 25.216 23.001 1.00 41.12 99 THR A C 1
ATOM 774 O O . THR A 1 99 ? 4.028 25.230 24.038 1.00 41.12 99 THR A O 1
ATOM 777 N N . ARG A 1 100 ? 3.199 26.306 22.243 1.00 43.00 100 ARG A N 1
ATOM 778 C CA . ARG A 1 100 ? 3.364 27.655 22.784 1.00 43.00 100 ARG A CA 1
ATOM 779 C C . ARG A 1 100 ? 2.361 27.771 23.931 1.00 43.00 100 ARG A C 1
ATOM 781 O O . ARG A 1 100 ? 1.194 28.072 23.702 1.00 43.00 100 ARG A O 1
ATOM 788 N N . ARG A 1 101 ? 2.794 27.494 25.163 1.00 39.94 101 ARG A N 1
ATOM 789 C CA . ARG A 1 101 ? 2.141 28.084 26.328 1.00 39.94 101 ARG A CA 1
ATOM 790 C C . ARG A 1 101 ? 2.458 29.569 26.248 1.00 39.94 101 ARG A C 1
ATOM 792 O O . ARG A 1 101 ? 3.624 29.948 26.315 1.00 39.94 101 ARG A O 1
ATOM 799 N N . GLY A 1 102 ? 1.426 30.365 25.995 1.00 46.81 102 GLY A N 1
ATOM 800 C CA . GLY A 1 102 ? 1.495 31.803 26.194 1.00 46.81 102 GLY A CA 1
ATOM 801 C C . GLY A 1 102 ? 1.813 32.094 27.658 1.00 46.81 102 GLY A C 1
ATOM 802 O O . GLY A 1 102 ? 1.284 31.427 28.552 1.00 46.81 102 GLY A O 1
ATOM 803 N N . ALA A 1 103 ? 2.706 33.053 27.856 1.00 40.97 103 ALA A N 1
ATOM 804 C CA . ALA A 1 103 ? 2.692 33.953 28.995 1.00 40.97 103 ALA A CA 1
ATOM 805 C C . ALA A 1 103 ? 2.153 35.294 28.487 1.00 40.97 103 ALA A C 1
ATOM 807 O O . ALA A 1 103 ? 2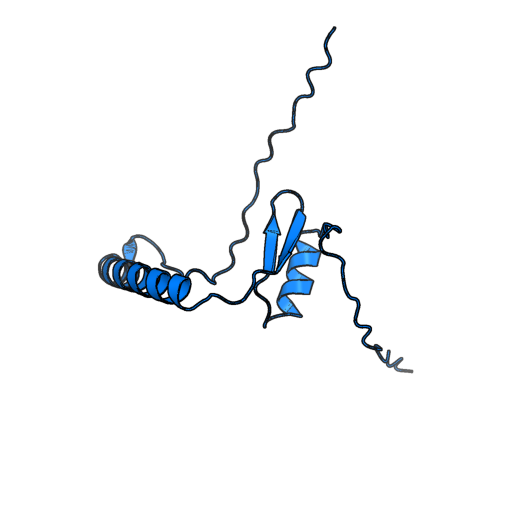.417 35.596 27.295 1.00 40.97 103 ALA A O 1
#

Organism: NCBI:txid1348334

Secondary structure (DSSP, 8-state):
-------PPPP-PPPTT---B--HHHHHHHHHH-TTSEEEE-TT-BEEEEPPPPHHHHHHHHHHHHHHHHHHHH-GGG-----TT------------------

InterPro domains:
  IPR008538 Putative restriction endonuclease [PF05685] (24-91)
  IPR011335 Restriction endonuclease type II-like [SSF52980] (17-92)
  IPR012296 Nuclease, putative, TT1808 [G3DSA:3.90.1570.10] (17-100)

pLDDT: mean 85.43, std 17.34, range [39.94, 98.19]

Foldseek 3Di:
DDDDDDDDDDDDDDPPVDFDFDDPVRQVVVCVVCVVWQWDADPRRTIDTDDDDDPVSVVVQVVVVVVVVVVCVVPVVVDDDDGPSDDDDDDDPPDPPPPPPDD

Sequence (103 aa):
MQISFESDTLSLEIPPEIVLNVTPEQFEAIAITNRDLRLERTSLGELIVNPPTGGESGKRNFSIIGQLARWYEEHQELGEAFDSSTGFSLNSHVAPRLTRRGA